Protein AF-A0A089NNE5-F1 (afdb_monomer_lite)

pLDDT: mean 81.25, std 13.25, range [36.56, 92.75]

Radius of gyration: 53.78 Å; chains: 1; bounding box: 112×25×141 Å

Sequence (147 aa):
MTNLERFYRSVHGRDLQPWERQLAVRIAAALNTTTDDDFVVHLLLVYMSTNAITNMYNELVAARNRLAEDNQDLIRALTADLRRNRLMSYVLLGVAALGVLVSAGILGTVLSLSHGSAASATRIAAALEACGQRGAADTPRGFGIGR

Foldseek 3Di:
DALLQVCCCVPVVDGQDPVLVVQLVVQCVVVVHDSNDPVSSVVSVVVVVVVVVVVVVVVVVVVVVVVVVVVVVVVVVVVVVVVVVVVVVVVVVVVVVVVVVVVVVVVVVVVVVVVVVVVVVVVVVVVVVVVVVVVVVPDDDDDDDDD

Organism: NCBI:txid693986

Secondary structure (DSSP, 8-state):
--HHHHHHHHHSSSPPPHHHHHHHHHHHHHTTS-TTSHHHHHHHHHHHHHHHHHHHHHHHHHHHHHHHHHHHHHHHHHHHHHHHHHHHHHHHHHHHHHHHHHHHHHHHHHHHHHHHHHHHHHHHHHHHHHHHHHHTT----------

Structure (mmCIF, N/CA/C/O backbone):
data_AF-A0A089NNE5-F1
#
_entry.id   AF-A0A089NNE5-F1
#
loop_
_atom_site.group_PDB
_atom_site.id
_atom_site.type_symbol
_atom_site.label_atom_id
_atom_site.label_alt_id
_atom_site.label_comp_id
_atom_site.label_asym_id
_atom_site.label_entity_id
_atom_site.label_seq_id
_atom_site.pdbx_PDB_ins_code
_atom_site.Cartn_x
_atom_site.Cartn_y
_atom_site.Cartn_z
_atom_site.occupancy
_atom_site.B_iso_or_equiv
_atom_site.auth_seq_id
_atom_site.auth_comp_id
_atom_site.auth_asym_id
_atom_site.auth_atom_id
_atom_site.pdbx_PDB_model_num
ATOM 1 N N . MET A 1 1 ? -19.916 -14.413 43.163 1.00 63.84 1 MET A N 1
ATOM 2 C CA . MET A 1 1 ? -19.645 -14.521 41.718 1.00 63.84 1 MET A CA 1
ATOM 3 C C . MET A 1 1 ? -20.804 -13.837 41.020 1.00 63.84 1 MET A C 1
ATOM 5 O O . MET A 1 1 ? -21.925 -14.305 41.183 1.00 63.84 1 MET A O 1
ATOM 9 N N . THR A 1 2 ? -20.558 -12.684 40.400 1.00 80.19 2 THR A N 1
ATOM 10 C CA . THR A 1 2 ? -21.600 -11.826 39.796 1.00 80.19 2 THR A CA 1
ATOM 11 C C . THR A 1 2 ? -22.044 -12.369 38.433 1.00 80.19 2 THR A C 1
ATOM 13 O O . THR A 1 2 ? -21.304 -13.119 37.784 1.00 80.19 2 THR A O 1
ATOM 16 N N . ASN A 1 3 ? -23.242 -12.003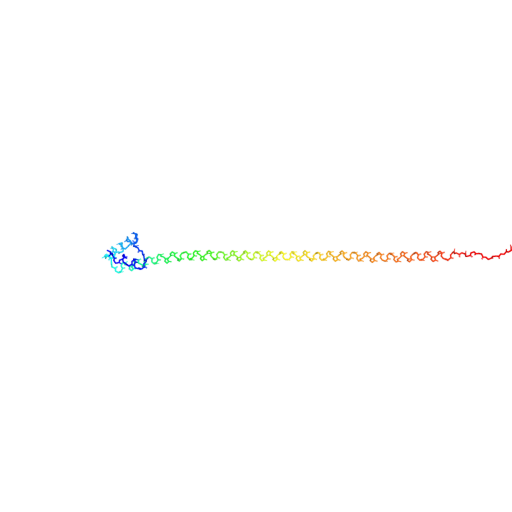 37.972 1.00 80.06 3 ASN A N 1
ATOM 17 C CA . ASN A 1 3 ? -23.729 -12.338 36.628 1.00 80.06 3 ASN A CA 1
ATOM 18 C C . ASN A 1 3 ? -22.778 -11.797 35.554 1.00 80.06 3 ASN A C 1
ATOM 20 O O . ASN A 1 3 ? -22.477 -12.490 34.584 1.00 80.06 3 ASN A O 1
ATOM 24 N N . LEU A 1 4 ? -22.225 -10.605 35.783 1.00 81.00 4 LEU A N 1
ATOM 25 C CA . LEU A 1 4 ? -21.237 -9.976 34.911 1.00 81.00 4 LEU A CA 1
ATOM 26 C C . LEU A 1 4 ? -19.929 -10.788 34.814 1.00 81.00 4 LEU A C 1
ATOM 28 O O . LEU A 1 4 ? -19.412 -10.997 33.718 1.00 81.00 4 LEU A O 1
ATOM 32 N N . GLU A 1 5 ? -19.405 -11.292 35.938 1.00 85.44 5 GLU A N 1
ATOM 33 C CA . GLU A 1 5 ? -18.214 -12.158 35.953 1.00 85.44 5 GLU A CA 1
ATOM 34 C C . GLU A 1 5 ? -18.466 -13.480 35.219 1.00 85.44 5 GLU A C 1
ATOM 36 O O . GLU A 1 5 ? -17.618 -13.941 34.451 1.00 85.44 5 GLU A O 1
ATOM 41 N N . ARG A 1 6 ? -19.645 -14.083 35.425 1.00 85.19 6 ARG A N 1
ATOM 42 C CA . ARG A 1 6 ? -20.042 -15.310 34.724 1.00 85.19 6 ARG A CA 1
ATOM 43 C C . ARG A 1 6 ? -20.179 -15.068 33.219 1.00 85.19 6 ARG A C 1
ATOM 45 O O . ARG A 1 6 ? -19.698 -15.889 32.439 1.00 85.19 6 ARG A O 1
ATOM 52 N N . PHE A 1 7 ? -20.790 -13.954 32.815 1.00 83.62 7 PHE A N 1
ATOM 53 C CA . PHE A 1 7 ? -20.927 -13.570 31.412 1.00 83.62 7 PHE A CA 1
ATOM 54 C C . PHE A 1 7 ? -19.555 -13.423 30.746 1.00 83.62 7 PHE A C 1
ATOM 56 O O . PHE A 1 7 ? -19.295 -14.055 29.725 1.00 83.62 7 PHE A O 1
ATOM 63 N N . TYR A 1 8 ? -18.643 -12.666 31.360 1.00 82.56 8 TYR A N 1
ATOM 64 C CA . TYR A 1 8 ? -17.307 -12.436 30.807 1.00 82.56 8 TYR A CA 1
ATOM 65 C C . TYR A 1 8 ? -16.489 -13.717 30.669 1.00 82.56 8 TYR A C 1
ATOM 67 O O . TYR A 1 8 ? -15.850 -13.944 29.641 1.00 82.56 8 TYR A O 1
ATOM 75 N N . ARG A 1 9 ? -16.562 -14.596 31.669 1.00 87.31 9 ARG A N 1
ATOM 76 C CA . ARG A 1 9 ? -15.863 -15.878 31.626 1.00 87.31 9 ARG A CA 1
ATOM 77 C C . ARG A 1 9 ? -16.426 -16.818 30.560 1.00 87.31 9 ARG A C 1
ATOM 79 O O . ARG A 1 9 ? -15.657 -17.549 29.947 1.00 87.31 9 ARG A O 1
ATOM 86 N N . SER A 1 10 ? -17.737 -16.781 30.325 1.00 87.31 10 SER A N 1
ATOM 87 C CA . SER A 1 10 ? -18.405 -17.580 29.290 1.00 87.31 10 SER A CA 1
ATOM 88 C C . SER A 1 10 ? -18.120 -17.060 27.876 1.00 87.31 10 SER A C 1
ATOM 90 O O . SER A 1 10 ? -17.741 -17.823 26.995 1.00 87.31 10 SER A O 1
ATOM 92 N N . VAL A 1 11 ? -18.272 -15.751 27.660 1.00 81.81 11 VAL A N 1
ATOM 93 C CA . VAL A 1 11 ? -18.240 -15.136 26.322 1.00 81.81 11 VAL A CA 1
ATOM 94 C C . VAL A 1 11 ? -16.820 -14.799 25.881 1.00 81.81 11 VAL A C 1
ATOM 96 O O . VAL A 1 11 ? -16.474 -14.981 24.717 1.00 81.81 11 VAL A O 1
ATOM 99 N N . HIS A 1 12 ? -15.982 -14.317 26.799 1.00 81.75 12 HIS A N 1
ATOM 100 C CA . HIS A 1 12 ? -14.623 -13.871 26.491 1.00 81.75 12 HIS A CA 1
ATOM 101 C C . HIS A 1 12 ? -13.538 -14.837 26.982 1.00 81.75 12 HIS A C 1
ATOM 103 O O . HIS A 1 12 ? -12.360 -14.585 26.735 1.00 81.75 12 HIS A O 1
ATOM 109 N N . GLY A 1 13 ? -13.897 -15.916 27.692 1.00 86.69 13 GLY A N 1
ATOM 110 C CA . GLY A 1 13 ? -12.938 -16.900 28.215 1.00 86.69 13 GLY A CA 1
ATOM 111 C C . GLY A 1 13 ? -11.962 -16.338 29.255 1.00 86.69 13 GLY A C 1
ATOM 112 O O . GLY A 1 13 ? -10.983 -16.995 29.600 1.00 86.69 13 GLY A O 1
ATOM 113 N N . ARG A 1 14 ? -12.205 -15.117 29.744 1.00 87.88 14 ARG A N 1
ATOM 114 C CA . ARG A 1 14 ? -11.326 -14.382 30.658 1.00 87.88 14 ARG A CA 1
ATOM 115 C C . ARG A 1 14 ? -12.118 -13.766 31.799 1.00 87.88 14 ARG A C 1
ATOM 117 O O . ARG A 1 14 ? -13.298 -13.454 31.648 1.00 87.88 14 ARG A O 1
ATOM 124 N N . ASP A 1 15 ? -11.441 -13.545 32.918 1.00 88.06 15 ASP A N 1
ATOM 125 C CA . ASP A 1 15 ? -12.030 -12.819 34.035 1.00 88.06 15 ASP A CA 1
ATOM 126 C C . ASP A 1 15 ? -12.157 -11.314 33.715 1.00 88.06 15 ASP A C 1
ATOM 128 O O . ASP A 1 15 ? -11.466 -10.751 32.854 1.00 88.06 15 ASP A O 1
ATOM 132 N N . LEU A 1 16 ? -13.088 -10.671 34.417 1.00 85.00 16 LEU A N 1
ATOM 133 C CA . LEU A 1 16 ? -13.437 -9.262 34.258 1.00 85.00 16 LEU A CA 1
ATOM 134 C C . LEU A 1 16 ? -12.312 -8.350 34.779 1.00 85.00 16 LEU A C 1
ATOM 136 O O . LEU A 1 16 ? -11.932 -8.444 35.955 1.00 85.00 16 LEU A O 1
ATOM 140 N N . GLN A 1 17 ? -11.805 -7.452 33.929 1.00 87.69 17 GLN A N 1
ATOM 141 C CA . GLN A 1 17 ? -10.670 -6.584 34.255 1.00 87.69 17 GLN A CA 1
ATOM 142 C C . GLN A 1 17 ? -11.047 -5.490 35.276 1.00 87.69 17 GLN A C 1
ATOM 144 O O . GLN A 1 17 ? -12.217 -5.107 35.380 1.00 87.69 17 GLN A O 1
ATOM 149 N N . PRO A 1 18 ? -10.073 -4.935 36.028 1.00 88.50 18 PRO A N 1
ATOM 150 C CA . PRO A 1 18 ? -10.345 -3.949 37.081 1.00 88.50 18 PRO A CA 1
ATOM 151 C C . PRO A 1 18 ? -11.072 -2.692 36.585 1.00 88.50 18 PRO A C 1
ATOM 153 O O . PRO A 1 18 ? -11.974 -2.188 37.249 1.00 88.50 18 PRO A O 1
ATOM 156 N N . TRP A 1 19 ? -10.719 -2.206 35.397 1.00 85.38 19 TRP A N 1
ATOM 157 C CA . TRP A 1 19 ? -11.354 -1.027 34.813 1.00 85.38 19 TRP A CA 1
ATOM 158 C C . TRP A 1 19 ? -12.756 -1.333 34.254 1.00 85.38 19 TRP A C 1
ATOM 160 O O . TRP A 1 19 ? -13.642 -0.488 34.356 1.00 85.38 19 TRP A O 1
ATOM 170 N N . GLU A 1 20 ? -12.993 -2.547 33.734 1.00 86.06 20 GLU A N 1
ATOM 171 C CA . GLU A 1 20 ? -14.317 -3.007 33.274 1.00 86.06 20 GLU A CA 1
ATOM 172 C C . GLU A 1 20 ? -15.287 -3.101 34.458 1.00 86.06 20 GLU A C 1
ATOM 174 O O . GLU A 1 20 ? -16.432 -2.656 34.368 1.00 86.06 20 GLU A O 1
ATOM 179 N N . ARG A 1 21 ? -14.801 -3.585 35.612 1.00 87.50 21 ARG A N 1
ATOM 180 C CA . ARG A 1 21 ? -15.546 -3.561 36.883 1.00 87.50 21 ARG A CA 1
ATOM 181 C C . ARG A 1 21 ? -15.922 -2.141 37.279 1.00 87.50 21 ARG A C 1
ATOM 183 O O . ARG A 1 21 ? -17.068 -1.879 37.626 1.00 87.50 21 ARG A O 1
ATOM 190 N N . GLN A 1 22 ? -14.964 -1.220 37.226 1.00 88.81 22 GLN A N 1
ATOM 191 C CA . GLN A 1 22 ? -15.195 0.161 37.634 1.00 88.81 22 GLN A CA 1
ATOM 192 C C . GLN A 1 22 ? -16.196 0.865 36.710 1.00 88.81 22 GLN A C 1
ATOM 194 O O . GLN A 1 22 ? -17.036 1.629 37.182 1.00 88.81 22 GLN A O 1
ATOM 199 N N . LEU A 1 23 ? -16.163 0.565 35.410 1.00 86.81 23 LEU A N 1
ATOM 200 C CA . LEU A 1 23 ? -17.147 1.060 34.453 1.00 86.81 23 LEU A CA 1
ATOM 201 C C . LEU A 1 23 ? -18.544 0.491 34.736 1.00 86.81 23 LEU A C 1
ATOM 203 O O . LEU A 1 23 ? -19.497 1.264 34.810 1.00 86.81 23 LEU A O 1
ATOM 207 N N . ALA A 1 24 ? -18.660 -0.816 34.983 1.00 86.94 24 ALA A N 1
ATOM 208 C CA . ALA A 1 24 ? -19.930 -1.443 35.344 1.00 86.94 24 ALA A CA 1
ATOM 209 C C . ALA A 1 24 ? -20.531 -0.829 36.619 1.00 86.94 24 ALA A C 1
ATOM 211 O O . ALA A 1 24 ? -21.714 -0.501 36.640 1.00 86.94 24 ALA A O 1
ATOM 212 N N . VAL A 1 25 ? -19.714 -0.587 37.652 1.00 90.19 25 VAL A N 1
ATOM 213 C CA . VAL A 1 25 ? -20.151 0.079 38.894 1.00 90.19 25 VAL A CA 1
ATOM 214 C C . VAL A 1 25 ? -20.642 1.501 38.626 1.00 90.19 25 VAL A C 1
ATOM 216 O O . VAL A 1 25 ? -21.662 1.909 39.175 1.00 90.19 25 VAL A O 1
ATOM 219 N N . ARG A 1 26 ? -19.957 2.264 37.767 1.00 89.31 26 ARG A N 1
ATOM 220 C CA . ARG A 1 26 ? -20.387 3.626 37.408 1.00 89.31 26 ARG A CA 1
ATOM 221 C C . ARG A 1 26 ? -21.699 3.628 36.629 1.00 89.31 26 ARG A C 1
ATOM 223 O O . ARG A 1 26 ? -22.531 4.490 36.884 1.00 89.31 26 ARG A O 1
ATOM 230 N N . ILE A 1 27 ? -21.889 2.674 35.718 1.00 87.25 27 ILE A N 1
ATOM 231 C CA . ILE A 1 27 ? -23.140 2.513 34.965 1.00 87.25 27 ILE A CA 1
ATOM 232 C C . ILE A 1 27 ? -24.282 2.143 35.916 1.00 87.25 27 ILE A C 1
ATOM 234 O O . ILE A 1 27 ? -25.328 2.786 35.891 1.00 87.25 27 ILE A O 1
ATOM 238 N N . ALA A 1 28 ? -24.061 1.162 36.792 1.00 88.94 28 ALA A N 1
ATOM 239 C CA . ALA A 1 28 ? -25.033 0.738 37.792 1.00 88.94 28 ALA A CA 1
ATOM 240 C C . ALA A 1 28 ? -25.432 1.901 38.719 1.00 88.94 28 ALA A C 1
ATOM 242 O O . ALA A 1 28 ? -26.616 2.174 38.890 1.00 88.94 28 ALA A O 1
ATOM 243 N N . ALA A 1 29 ? -24.457 2.663 39.225 1.00 89.50 29 ALA A N 1
ATOM 244 C CA . ALA A 1 29 ? -24.712 3.837 40.058 1.00 89.50 29 ALA A CA 1
ATOM 245 C C . ALA A 1 29 ? -25.467 4.950 39.309 1.00 89.50 29 ALA A C 1
ATOM 247 O O . ALA A 1 29 ? -26.377 5.554 39.870 1.00 89.50 29 ALA A O 1
ATOM 248 N N . ALA A 1 30 ? -25.125 5.212 38.042 1.00 88.88 30 ALA A N 1
ATOM 249 C CA . ALA A 1 30 ? -25.795 6.227 37.226 1.00 88.88 30 ALA A CA 1
ATOM 250 C C . ALA A 1 30 ? -27.253 5.865 36.907 1.00 88.88 30 ALA A C 1
ATOM 252 O O . ALA A 1 30 ? -28.103 6.747 36.816 1.00 88.88 30 ALA A O 1
ATOM 253 N N . LEU A 1 31 ? -27.540 4.571 36.759 1.00 87.56 31 LEU A N 1
ATOM 254 C CA . LEU A 1 31 ? -28.883 4.040 36.525 1.00 87.56 31 LEU A CA 1
ATOM 255 C C . LEU A 1 31 ? -29.634 3.721 37.827 1.00 87.56 31 LEU A C 1
ATOM 257 O O . LEU A 1 31 ? -30.757 3.227 37.768 1.00 87.56 31 LEU A O 1
ATOM 261 N N . ASN A 1 32 ? -29.031 4.001 38.990 1.00 91.00 32 ASN A N 1
ATOM 262 C CA . ASN A 1 32 ? -29.548 3.645 40.312 1.00 91.00 32 ASN A CA 1
ATOM 263 C C . ASN A 1 32 ? -29.964 2.162 40.414 1.00 91.00 32 ASN A C 1
ATOM 265 O O . ASN A 1 32 ? -31.015 1.831 40.962 1.00 91.00 32 ASN A O 1
ATOM 269 N N . THR A 1 33 ? -29.145 1.273 39.852 1.00 87.88 33 THR A N 1
ATOM 270 C CA . THR A 1 33 ? -29.372 -0.175 39.844 1.00 87.88 33 THR A CA 1
ATOM 271 C C . THR A 1 33 ? -28.125 -0.959 40.275 1.00 87.88 33 THR A C 1
ATOM 273 O O . THR A 1 33 ? -27.116 -0.383 40.689 1.00 87.88 33 THR A O 1
ATOM 276 N N . THR A 1 34 ? -28.192 -2.290 40.223 1.00 87.00 34 THR A N 1
ATOM 277 C CA . THR A 1 34 ? -27.105 -3.203 40.574 1.00 87.00 34 THR A CA 1
ATOM 278 C C . THR A 1 34 ? -26.258 -3.575 39.358 1.00 87.00 34 THR A C 1
ATOM 280 O O . THR A 1 34 ? -26.725 -3.606 38.224 1.00 87.00 34 THR A O 1
ATOM 283 N N . THR A 1 35 ? -24.988 -3.909 39.584 1.00 82.56 35 THR A N 1
ATOM 284 C CA . THR A 1 35 ? -24.078 -4.398 38.533 1.00 82.56 35 THR A CA 1
ATOM 285 C C . THR A 1 35 ? -24.443 -5.773 37.968 1.00 82.56 35 THR A C 1
ATOM 287 O O . THR A 1 35 ? -23.836 -6.189 36.984 1.00 82.56 35 THR A O 1
ATOM 290 N N . ASP A 1 36 ? -25.380 -6.486 38.598 1.00 83.25 36 ASP A N 1
ATOM 291 C CA . ASP A 1 36 ? -25.861 -7.801 38.159 1.00 83.25 36 ASP A CA 1
ATOM 292 C C . ASP A 1 36 ? -27.059 -7.720 37.203 1.00 83.25 36 ASP A C 1
ATOM 294 O O . ASP A 1 36 ? -27.444 -8.742 36.627 1.00 83.25 36 ASP A O 1
ATOM 298 N N . ASP A 1 37 ? -27.617 -6.522 37.010 1.00 85.31 37 ASP A N 1
ATOM 299 C CA . ASP A 1 37 ? -28.706 -6.285 36.072 1.00 85.31 37 ASP A CA 1
ATOM 300 C C . ASP A 1 37 ? -28.242 -6.455 34.623 1.00 85.31 37 ASP A C 1
ATOM 302 O O . ASP A 1 37 ? -27.229 -5.896 34.192 1.00 85.31 37 ASP A O 1
ATOM 306 N N . ASP A 1 38 ? -29.057 -7.156 33.836 1.00 82.81 38 ASP A N 1
ATOM 307 C CA . ASP A 1 38 ? -28.801 -7.439 32.420 1.00 82.81 38 ASP A CA 1
ATOM 308 C C . ASP A 1 38 ? -28.597 -6.157 31.590 1.00 82.81 38 ASP A C 1
ATOM 310 O O . ASP A 1 38 ? -27.724 -6.084 30.724 1.00 82.81 38 ASP A O 1
ATOM 314 N N . PHE A 1 39 ? -29.320 -5.085 31.932 1.00 84.06 39 PHE A N 1
ATOM 315 C CA . PHE A 1 39 ? -29.166 -3.777 31.294 1.00 84.06 39 PHE A CA 1
ATOM 316 C C . PHE A 1 39 ? -27.767 -3.174 31.482 1.00 84.06 39 PHE A C 1
ATOM 318 O O . PHE A 1 39 ? -27.243 -2.558 30.552 1.00 84.06 39 PHE A O 1
ATOM 325 N N . VAL A 1 40 ? -27.131 -3.363 32.645 1.00 86.00 40 VAL A N 1
ATOM 326 C CA . VAL A 1 40 ? -25.767 -2.868 32.902 1.00 86.00 40 VAL A CA 1
ATOM 327 C C . VAL A 1 40 ? -24.755 -3.662 32.080 1.00 86.00 40 VAL A C 1
ATOM 329 O O . VAL A 1 40 ? -23.857 -3.068 31.480 1.00 86.00 40 VAL A O 1
ATOM 332 N N . VAL A 1 41 ? -24.930 -4.985 32.000 1.00 85.38 41 VAL A N 1
ATOM 333 C CA . VAL A 1 41 ? -24.099 -5.872 31.169 1.00 85.38 41 VAL A CA 1
ATOM 334 C C . VAL A 1 41 ? -24.188 -5.458 29.699 1.00 85.38 41 VAL A C 1
ATOM 336 O O . VAL A 1 41 ? -23.159 -5.279 29.043 1.00 85.38 41 VAL A O 1
ATOM 339 N N . HIS A 1 42 ? -25.405 -5.248 29.192 1.00 85.75 42 HIS A N 1
ATOM 340 C CA . HIS A 1 42 ? -25.633 -4.848 27.807 1.00 85.75 42 HIS A CA 1
ATOM 341 C C . HIS A 1 42 ? -25.015 -3.480 27.493 1.00 85.75 42 HIS A C 1
ATOM 343 O O . HIS A 1 42 ? -24.313 -3.335 26.493 1.00 85.75 42 HIS A O 1
ATOM 349 N N . LEU A 1 43 ? -25.209 -2.484 28.363 1.00 85.81 43 LEU A N 1
ATOM 350 C CA . LEU A 1 43 ? -24.644 -1.149 28.156 1.00 85.81 43 LEU A CA 1
ATOM 351 C C . LEU A 1 43 ? -23.107 -1.170 28.170 1.00 85.81 43 LEU A C 1
ATOM 353 O O . LEU A 1 43 ? -22.469 -0.500 27.355 1.00 85.81 43 LEU A O 1
ATOM 357 N N . LEU A 1 44 ? -22.512 -1.967 29.064 1.00 86.19 44 LEU A N 1
ATOM 358 C CA . LEU A 1 44 ? -21.067 -2.174 29.122 1.00 86.19 44 LEU A CA 1
ATOM 359 C C . LEU A 1 44 ? -20.549 -2.776 27.807 1.00 86.19 44 LEU A C 1
ATOM 361 O O . LEU A 1 44 ? -19.603 -2.249 27.227 1.00 86.19 44 LEU A O 1
ATOM 365 N N . LEU A 1 45 ? -21.192 -3.834 27.303 1.00 84.56 45 LEU A N 1
ATOM 366 C CA . LEU A 1 45 ? -20.848 -4.456 26.019 1.00 84.56 45 LEU A CA 1
ATOM 367 C C . LEU A 1 45 ? -20.928 -3.474 24.856 1.00 84.56 45 LEU A C 1
ATOM 369 O O . LEU A 1 45 ? -19.996 -3.414 24.059 1.00 84.56 45 LEU A O 1
ATOM 373 N N . VAL A 1 46 ? -22.008 -2.696 24.772 1.00 87.94 46 VAL A N 1
ATOM 374 C CA . VAL A 1 46 ? -22.203 -1.709 23.701 1.00 87.94 46 VAL A CA 1
ATOM 375 C C . VAL A 1 46 ? -21.121 -0.633 23.748 1.00 87.94 46 VAL A C 1
ATOM 377 O O . VAL A 1 46 ? -20.567 -0.265 22.710 1.00 87.94 46 VAL A O 1
ATOM 380 N N . TYR A 1 47 ? -20.768 -0.146 24.938 1.00 87.69 47 TYR A N 1
ATOM 381 C CA . TYR A 1 47 ? -19.671 0.808 25.092 1.00 87.69 47 TYR A CA 1
ATOM 382 C C . TYR A 1 47 ? -18.342 0.212 24.602 1.00 87.69 47 TYR A C 1
ATOM 384 O O . TYR A 1 47 ? -17.627 0.826 23.806 1.00 87.69 47 TYR A O 1
ATOM 392 N N . MET A 1 48 ? -18.043 -1.016 25.025 1.00 84.88 48 MET A N 1
ATOM 393 C CA . MET A 1 48 ? -16.827 -1.738 24.652 1.00 84.88 48 MET A CA 1
ATOM 394 C C . MET A 1 48 ? -16.740 -1.997 23.146 1.00 84.88 48 MET A C 1
ATOM 396 O O . MET A 1 48 ? -15.702 -1.734 22.536 1.00 84.88 48 MET A O 1
ATOM 400 N N . SER A 1 49 ? -17.829 -2.469 22.534 1.00 84.56 49 SER A N 1
ATOM 401 C CA . SER A 1 49 ? -17.892 -2.731 21.097 1.00 84.56 49 SER A CA 1
ATOM 402 C C . SER A 1 49 ? -17.752 -1.445 20.298 1.00 84.56 49 SER A C 1
ATOM 404 O O . SER A 1 49 ? -17.012 -1.415 19.323 1.00 84.56 49 SER A O 1
ATOM 406 N N . THR A 1 50 ? -18.403 -0.362 20.727 1.00 86.88 50 THR A N 1
ATOM 407 C CA . THR A 1 50 ? -18.321 0.938 20.046 1.00 86.88 50 THR A CA 1
ATOM 408 C C . THR A 1 50 ? -16.897 1.482 20.074 1.00 86.88 50 THR A C 1
ATOM 410 O O . THR A 1 50 ? -16.387 1.947 19.053 1.00 86.88 50 THR A O 1
ATOM 413 N N . ASN A 1 51 ? -16.216 1.368 21.214 1.00 87.19 51 ASN A N 1
ATOM 414 C CA . ASN A 1 51 ? -14.824 1.782 21.340 1.00 87.19 51 ASN A CA 1
ATOM 415 C C . ASN A 1 51 ? -13.893 0.943 20.443 1.00 87.19 51 ASN A C 1
ATOM 417 O O . ASN A 1 51 ? -13.071 1.493 19.711 1.00 87.19 51 ASN A O 1
ATOM 421 N N . ALA A 1 52 ? -14.063 -0.383 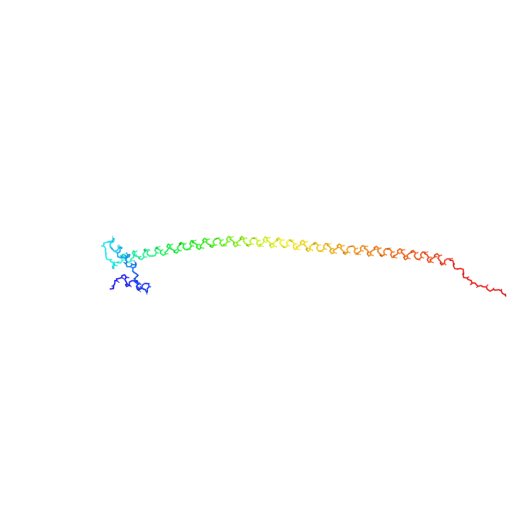20.432 1.00 85.44 52 ALA A N 1
ATOM 422 C CA . ALA A 1 52 ? -13.304 -1.276 19.555 1.00 85.44 52 ALA A CA 1
ATOM 423 C C . ALA A 1 52 ? -13.544 -0.980 18.063 1.00 85.44 52 ALA A C 1
ATOM 425 O O . ALA A 1 52 ? -12.586 -0.885 17.298 1.00 85.44 52 ALA A O 1
ATOM 426 N N . ILE A 1 53 ? -14.804 -0.774 17.660 1.00 84.38 53 ILE A N 1
ATOM 427 C CA . ILE A 1 53 ? -15.179 -0.419 16.283 1.00 84.38 53 ILE A CA 1
ATOM 428 C C . ILE A 1 53 ? -14.539 0.911 15.883 1.00 84.38 53 ILE A C 1
ATOM 430 O O . ILE A 1 53 ? -14.005 1.021 14.784 1.00 84.38 53 ILE A O 1
ATOM 434 N N . THR A 1 54 ? -14.544 1.905 16.771 1.00 89.56 54 THR A N 1
ATOM 435 C CA . THR A 1 54 ? -13.945 3.220 16.495 1.00 89.56 54 THR A CA 1
ATOM 436 C C . THR A 1 54 ? -12.434 3.114 16.292 1.00 89.56 54 THR A C 1
ATOM 438 O O . THR A 1 54 ? -11.898 3.680 15.340 1.00 89.56 54 THR A O 1
ATOM 441 N N . ASN A 1 55 ? -11.744 2.342 17.134 1.00 90.94 55 ASN A N 1
ATOM 442 C CA . ASN A 1 55 ? -10.305 2.120 16.991 1.00 90.94 55 ASN A CA 1
ATOM 443 C C . ASN A 1 55 ? -9.970 1.363 15.700 1.00 90.94 55 ASN A C 1
ATOM 445 O O . ASN A 1 55 ? -9.123 1.825 14.937 1.00 90.94 55 ASN A O 1
ATOM 449 N N . MET A 1 56 ? -10.683 0.271 15.402 1.00 85.62 56 MET A N 1
ATOM 450 C CA . MET A 1 56 ? -10.515 -0.455 14.137 1.00 85.62 56 MET A CA 1
ATOM 451 C C . MET A 1 56 ? -10.801 0.431 12.924 1.00 85.62 56 MET A C 1
ATOM 453 O O . MET A 1 56 ? -10.086 0.352 11.931 1.0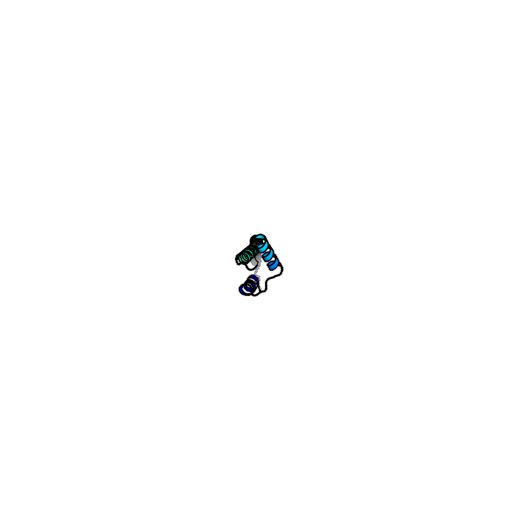0 85.62 56 MET A O 1
ATOM 457 N N . TYR A 1 57 ? -11.824 1.286 12.989 1.00 88.38 57 TYR A N 1
ATOM 458 C CA . TYR A 1 57 ? -12.139 2.221 11.914 1.00 88.38 57 TYR A CA 1
ATOM 459 C C . TYR A 1 57 ? -10.998 3.218 11.687 1.00 88.38 57 TYR A C 1
ATOM 461 O O . TYR A 1 57 ? -10.587 3.429 10.549 1.00 88.38 57 TYR A O 1
ATOM 469 N N . ASN A 1 58 ? -10.438 3.787 12.755 1.00 91.88 58 ASN A N 1
ATOM 470 C CA . ASN A 1 58 ? -9.316 4.720 12.651 1.00 91.88 58 ASN A CA 1
ATOM 471 C C . ASN A 1 58 ? -8.061 4.051 12.074 1.00 91.88 58 ASN A C 1
ATOM 473 O O . ASN A 1 58 ? -7.408 4.621 11.199 1.00 91.88 58 ASN A O 1
ATOM 477 N N . GLU A 1 59 ? -7.748 2.830 12.511 1.00 92.75 59 GLU A N 1
ATOM 478 C CA . GLU A 1 59 ? -6.644 2.045 11.951 1.00 92.75 59 GLU A CA 1
ATOM 479 C C . GLU A 1 59 ? -6.883 1.690 10.482 1.00 92.75 59 GLU A C 1
ATOM 481 O O . GLU A 1 59 ? -5.974 1.820 9.663 1.00 92.75 59 GLU A O 1
ATOM 486 N N . LEU A 1 60 ? -8.112 1.312 10.119 1.00 91.44 60 LEU A N 1
ATOM 487 C CA . LEU A 1 60 ? -8.490 1.014 8.739 1.00 91.44 60 LEU A CA 1
ATOM 488 C C . LEU A 1 60 ? -8.360 2.248 7.844 1.00 91.44 60 LEU A C 1
ATOM 490 O O . LEU A 1 60 ? -7.843 2.152 6.732 1.00 91.44 60 LEU A O 1
ATOM 494 N N . VAL A 1 61 ? -8.795 3.415 8.321 1.00 92.25 61 VAL A N 1
ATOM 495 C CA . VAL A 1 61 ? -8.637 4.685 7.603 1.00 92.25 61 VAL A CA 1
ATOM 496 C C . VAL A 1 61 ? -7.155 5.028 7.443 1.00 92.25 61 VAL A C 1
ATOM 498 O O . VAL A 1 61 ? -6.735 5.402 6.348 1.00 92.25 61 VAL A O 1
ATOM 501 N N . ALA A 1 62 ? -6.340 4.842 8.483 1.00 91.50 62 ALA A N 1
ATOM 502 C CA . ALA A 1 62 ? -4.899 5.060 8.400 1.00 91.50 62 ALA A CA 1
ATOM 503 C C . ALA A 1 62 ? -4.224 4.102 7.401 1.00 91.50 62 ALA A C 1
ATOM 505 O O . ALA A 1 62 ? -3.421 4.539 6.576 1.00 91.50 62 ALA A O 1
ATOM 506 N N . ALA A 1 63 ? -4.580 2.815 7.424 1.00 90.25 63 ALA A N 1
ATOM 507 C CA . ALA A 1 63 ? -4.079 1.817 6.482 1.00 90.25 63 ALA A CA 1
ATOM 508 C C . ALA A 1 63 ? -4.507 2.127 5.041 1.00 90.25 63 ALA A C 1
ATOM 510 O O . ALA A 1 63 ? -3.689 2.053 4.125 1.00 90.25 63 ALA A O 1
ATOM 511 N N . ARG A 1 64 ? -5.763 2.542 4.838 1.00 90.69 64 ARG A N 1
ATOM 512 C CA . ARG A 1 64 ? -6.279 2.975 3.534 1.00 90.69 64 ARG A CA 1
ATOM 513 C C . ARG A 1 64 ? -5.497 4.166 2.986 1.00 90.69 64 ARG A C 1
ATOM 515 O O . ARG A 1 64 ? -5.168 4.168 1.804 1.00 90.69 64 ARG A O 1
ATOM 522 N N . ASN A 1 65 ? -5.211 5.163 3.820 1.00 91.62 65 ASN A N 1
ATOM 523 C CA . ASN A 1 65 ? -4.471 6.350 3.396 1.00 91.62 65 ASN A CA 1
ATOM 524 C C . ASN A 1 65 ? -3.031 5.999 3.002 1.00 91.62 65 ASN A C 1
ATOM 526 O O . ASN A 1 65 ? -2.597 6.401 1.928 1.00 91.62 65 ASN A O 1
ATOM 530 N N . ARG A 1 66 ? -2.344 5.166 3.796 1.00 90.81 66 ARG A N 1
ATOM 531 C CA . ARG A 1 66 ? -1.004 4.659 3.448 1.00 90.81 66 ARG A CA 1
ATOM 532 C C . ARG A 1 66 ? -1.008 3.879 2.137 1.00 90.81 66 ARG A C 1
ATOM 534 O O . ARG A 1 66 ? -0.169 4.116 1.283 1.00 90.81 66 ARG A O 1
ATOM 541 N N . LEU A 1 67 ? -1.994 3.004 1.936 1.00 89.75 67 LEU A N 1
ATOM 542 C CA . LEU A 1 67 ? -2.110 2.236 0.695 1.00 89.75 67 LEU A CA 1
ATOM 543 C C . LEU A 1 67 ? -2.362 3.139 -0.525 1.00 89.75 67 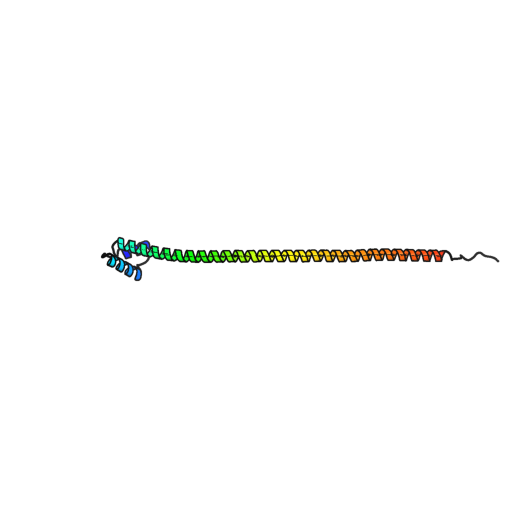LEU A C 1
ATOM 545 O O . LEU A 1 67 ? -1.888 2.850 -1.622 1.00 89.75 67 LEU A O 1
ATOM 549 N N . ALA A 1 68 ? -3.117 4.226 -0.350 1.00 88.75 68 ALA A N 1
ATOM 550 C CA . ALA A 1 68 ? -3.334 5.205 -1.408 1.00 88.75 68 ALA A CA 1
ATOM 551 C C . ALA A 1 68 ? -2.047 5.975 -1.753 1.00 88.75 68 ALA A C 1
ATOM 553 O O . ALA A 1 68 ? -1.779 6.179 -2.937 1.00 88.75 68 ALA A O 1
ATOM 554 N N . GLU A 1 69 ? -1.254 6.361 -0.749 1.00 88.81 69 GLU A N 1
ATOM 555 C CA . GLU A 1 69 ? 0.060 6.992 -0.936 1.00 88.81 69 GLU A CA 1
ATOM 556 C C . GLU A 1 69 ? 1.041 6.044 -1.641 1.00 88.81 69 GLU A C 1
ATOM 558 O O . GLU A 1 69 ? 1.557 6.389 -2.706 1.00 88.81 69 GLU A O 1
ATOM 563 N N . ASP A 1 70 ? 1.197 4.814 -1.142 1.00 89.31 70 ASP A N 1
ATOM 564 C CA . ASP A 1 70 ? 2.092 3.806 -1.727 1.00 89.31 70 ASP A CA 1
ATOM 565 C C . ASP A 1 70 ? 1.752 3.521 -3.196 1.00 89.31 70 ASP A C 1
ATOM 567 O O . ASP A 1 70 ? 2.636 3.403 -4.045 1.00 89.31 70 ASP A O 1
ATOM 571 N N . ASN A 1 71 ? 0.461 3.439 -3.533 1.00 86.38 71 ASN A N 1
ATOM 572 C CA . ASN A 1 71 ? 0.030 3.194 -4.907 1.00 86.38 71 ASN A CA 1
ATOM 573 C C . ASN A 1 71 ? 0.360 4.380 -5.833 1.00 86.38 71 ASN A C 1
ATOM 575 O O . ASN A 1 71 ? 0.797 4.185 -6.969 1.00 86.38 71 ASN A O 1
ATOM 579 N N . GLN A 1 72 ? 0.201 5.621 -5.358 1.00 89.88 72 GLN A N 1
ATOM 580 C CA . GLN A 1 72 ? 0.593 6.804 -6.130 1.00 89.88 72 GLN A CA 1
ATOM 581 C C . GLN A 1 72 ? 2.103 6.846 -6.381 1.00 89.88 72 GLN A C 1
ATOM 583 O O . GLN A 1 72 ? 2.529 7.166 -7.496 1.00 89.88 72 GLN A O 1
ATOM 588 N N . ASP A 1 73 ? 2.904 6.491 -5.382 1.00 89.81 73 ASP A N 1
ATOM 589 C CA . ASP A 1 73 ? 4.358 6.459 -5.510 1.00 89.81 73 ASP A CA 1
ATOM 590 C C . ASP A 1 73 ? 4.827 5.326 -6.425 1.00 89.81 73 ASP A C 1
ATOM 592 O O . ASP A 1 73 ? 5.693 5.552 -7.275 1.00 89.81 73 ASP A O 1
ATOM 596 N N . LEU A 1 74 ? 4.189 4.153 -6.367 1.00 89.94 74 LEU A N 1
ATOM 597 C CA . LEU A 1 74 ? 4.461 3.050 -7.289 1.00 89.94 74 LEU A CA 1
ATOM 598 C C . LEU A 1 74 ? 4.166 3.446 -8.742 1.00 89.94 74 LEU A C 1
ATOM 600 O O . LEU A 1 74 ? 4.982 3.202 -9.631 1.00 89.94 74 LEU A O 1
ATOM 604 N N . ILE A 1 75 ? 3.030 4.107 -8.995 1.00 88.12 75 ILE A N 1
ATOM 605 C CA . ILE A 1 75 ? 2.667 4.596 -10.334 1.00 88.12 75 ILE A CA 1
ATOM 606 C C . ILE A 1 75 ? 3.694 5.618 -10.832 1.00 88.12 75 ILE A C 1
ATOM 608 O O . ILE A 1 75 ? 4.104 5.567 -11.997 1.00 88.12 75 ILE A O 1
ATOM 612 N N . ARG A 1 76 ? 4.138 6.539 -9.969 1.00 87.94 76 ARG A N 1
ATOM 613 C CA . ARG A 1 76 ? 5.165 7.533 -10.317 1.00 87.94 76 ARG A CA 1
ATOM 614 C C . ARG A 1 76 ? 6.503 6.877 -10.631 1.00 87.94 76 ARG A C 1
ATOM 616 O O . ARG A 1 76 ? 7.097 7.213 -11.656 1.00 87.94 76 ARG A O 1
ATOM 623 N N . ALA A 1 77 ? 6.945 5.936 -9.798 1.00 87.81 77 ALA A N 1
ATOM 624 C CA . ALA A 1 77 ? 8.184 5.193 -9.998 1.00 87.81 77 ALA A CA 1
ATOM 625 C C . ALA A 1 77 ? 8.143 4.396 -11.309 1.00 87.81 77 ALA A C 1
ATOM 627 O O . ALA A 1 77 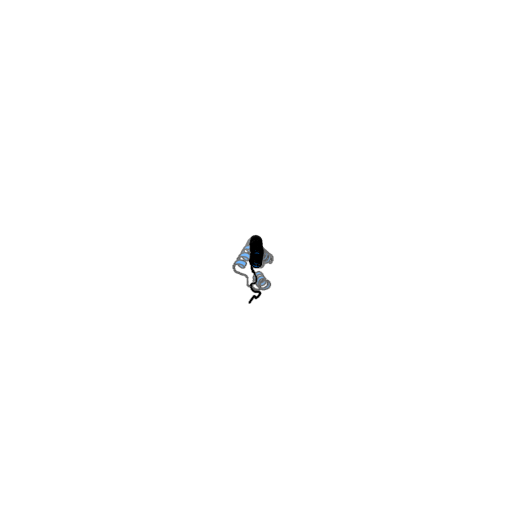? 9.023 4.555 -12.153 1.00 87.81 77 ALA A O 1
ATOM 628 N N . LEU A 1 78 ? 7.062 3.648 -11.550 1.00 86.88 78 LEU A N 1
ATOM 629 C CA . LEU A 1 78 ? 6.882 2.872 -12.775 1.00 86.88 78 LEU A CA 1
ATOM 630 C C . LEU A 1 78 ? 6.861 3.769 -14.022 1.00 86.88 78 LEU A C 1
ATOM 632 O O . LEU A 1 78 ? 7.480 3.456 -15.037 1.00 86.88 78 LEU A O 1
ATOM 636 N N . THR A 1 79 ? 6.182 4.916 -13.952 1.00 88.31 79 THR A N 1
ATOM 637 C CA . THR A 1 79 ? 6.136 5.881 -15.062 1.00 88.31 79 THR A CA 1
ATOM 638 C C . THR A 1 79 ? 7.519 6.476 -15.339 1.00 88.31 79 THR A C 1
ATOM 640 O O . THR A 1 79 ? 7.902 6.639 -16.503 1.00 88.31 79 THR A O 1
ATOM 643 N N . ALA A 1 80 ? 8.288 6.784 -14.291 1.00 88.44 80 ALA A N 1
ATOM 644 C CA . ALA A 1 80 ? 9.655 7.274 -14.419 1.00 88.44 80 ALA A CA 1
ATOM 645 C C . ALA A 1 80 ? 10.578 6.218 -15.046 1.00 88.44 80 ALA A C 1
ATOM 647 O O . ALA A 1 80 ? 11.317 6.540 -15.981 1.00 88.44 80 ALA A O 1
ATOM 648 N N . ASP A 1 81 ? 10.475 4.962 -14.610 1.00 87.50 81 ASP A N 1
ATOM 649 C CA . ASP A 1 81 ? 11.247 3.845 -15.155 1.00 87.50 81 ASP A CA 1
ATOM 650 C C . ASP A 1 81 ? 10.898 3.567 -16.617 1.00 87.50 81 ASP A C 1
ATOM 652 O O . ASP A 1 81 ? 11.797 3.432 -17.448 1.00 87.50 81 ASP A O 1
ATOM 656 N N . LEU A 1 82 ? 9.613 3.580 -16.986 1.00 87.62 82 LEU A N 1
ATOM 657 C CA . LEU A 1 82 ? 9.188 3.440 -18.381 1.00 87.62 82 LEU A CA 1
ATOM 658 C C . LEU A 1 82 ? 9.715 4.582 -19.254 1.00 87.62 82 LEU A C 1
ATOM 660 O O . LEU A 1 82 ? 10.204 4.342 -20.361 1.00 87.62 82 LEU A O 1
ATOM 664 N N . ARG A 1 83 ? 9.660 5.828 -18.766 1.00 88.81 83 ARG A N 1
ATOM 665 C CA . ARG A 1 83 ? 10.203 6.987 -19.489 1.00 88.81 83 ARG A CA 1
ATOM 666 C C . ARG A 1 83 ? 11.714 6.867 -19.662 1.00 88.81 83 ARG A C 1
ATOM 668 O O . ARG A 1 83 ? 12.220 7.131 -20.753 1.00 88.81 83 ARG A O 1
ATOM 675 N N . ARG A 1 84 ? 12.430 6.448 -18.618 1.00 89.81 84 ARG A N 1
ATOM 676 C CA . ARG A 1 84 ? 13.879 6.231 -18.656 1.00 89.81 84 ARG A CA 1
ATOM 677 C C . ARG A 1 84 ? 14.247 5.112 -19.622 1.00 89.81 84 ARG A C 1
ATOM 679 O O . ARG A 1 84 ? 15.138 5.303 -20.444 1.00 89.81 84 ARG A O 1
ATOM 686 N N . ASN A 1 85 ? 13.535 3.991 -19.574 1.00 87.81 85 ASN A N 1
ATOM 687 C CA . ASN A 1 85 ? 13.764 2.862 -20.466 1.00 87.81 85 ASN A CA 1
ATOM 688 C C . ASN A 1 85 ? 13.501 3.245 -21.930 1.00 87.81 85 ASN A C 1
ATOM 690 O O . ASN A 1 85 ? 14.299 2.940 -22.812 1.00 87.81 85 ASN A O 1
ATOM 694 N N . ARG A 1 86 ? 12.434 4.011 -22.191 1.00 87.38 86 ARG A N 1
ATOM 695 C CA . ARG A 1 86 ? 12.130 4.536 -23.529 1.00 87.38 86 ARG A CA 1
ATOM 696 C C . ARG A 1 86 ? 13.201 5.500 -24.046 1.00 87.38 86 ARG A C 1
ATOM 698 O O . ARG A 1 86 ? 13.541 5.464 -25.222 1.00 87.38 86 ARG A O 1
ATOM 705 N N . LEU A 1 87 ? 13.744 6.365 -23.191 1.00 87.44 87 LEU A N 1
ATOM 706 C CA . LEU A 1 87 ? 14.866 7.228 -23.573 1.00 87.44 87 LEU A CA 1
ATOM 707 C C . LEU A 1 87 ? 16.118 6.402 -23.876 1.00 87.44 87 LEU A C 1
ATOM 709 O O . LEU A 1 87 ? 16.779 6.637 -24.885 1.00 87.44 87 LEU A O 1
ATOM 713 N N . MET A 1 88 ? 16.418 5.410 -23.038 1.00 90.06 88 MET A N 1
ATOM 714 C CA . MET A 1 88 ? 17.580 4.547 -23.219 1.00 90.06 88 MET A CA 1
ATOM 715 C C . MET A 1 88 ? 17.487 3.726 -24.512 1.00 90.06 88 MET A C 1
ATOM 717 O O . MET A 1 88 ? 18.482 3.605 -25.224 1.00 90.06 88 MET A O 1
ATOM 721 N N . SER A 1 89 ? 16.297 3.227 -24.864 1.00 87.81 89 SER A N 1
ATOM 722 C CA . SER A 1 89 ? 16.089 2.483 -26.109 1.00 87.81 89 SER A CA 1
ATOM 723 C C . SER A 1 89 ? 16.255 3.359 -27.353 1.00 87.81 89 SER A C 1
ATOM 725 O O . SER A 1 89 ? 16.888 2.923 -28.314 1.00 87.81 89 SER A O 1
ATOM 727 N N . TYR A 1 90 ? 15.783 4.612 -27.334 1.00 89.38 90 TYR A N 1
ATOM 728 C CA . TYR A 1 90 ? 16.043 5.556 -28.427 1.00 89.38 90 TYR A CA 1
ATOM 729 C C . TYR A 1 90 ? 17.530 5.895 -28.571 1.00 89.38 90 TYR A C 1
ATOM 731 O O . TYR A 1 90 ? 18.027 5.966 -29.694 1.00 89.38 90 TYR A O 1
ATOM 739 N N . VAL A 1 91 ? 18.255 6.060 -27.460 1.00 92.44 91 VAL A N 1
ATOM 740 C CA . VAL A 1 91 ? 19.710 6.284 -27.488 1.00 92.44 91 VAL A CA 1
ATOM 741 C C . VAL A 1 91 ? 20.430 5.082 -28.097 1.00 92.44 91 VAL A C 1
ATOM 743 O O . VAL A 1 91 ? 21.244 5.257 -29.001 1.00 92.44 91 VAL A O 1
ATOM 746 N N . LEU A 1 92 ? 20.096 3.865 -27.663 1.00 90.94 92 LEU A N 1
ATOM 747 C CA . LEU A 1 92 ? 20.659 2.628 -28.213 1.00 90.94 92 LEU A CA 1
ATOM 748 C C . LEU A 1 92 ? 20.393 2.489 -29.716 1.00 90.94 92 LEU A C 1
ATOM 750 O O . LEU A 1 92 ? 21.313 2.175 -30.469 1.00 90.94 92 LEU A O 1
ATOM 754 N N . LEU A 1 93 ? 19.169 2.779 -30.166 1.00 91.38 93 LEU A N 1
ATOM 755 C CA . LEU A 1 93 ? 18.827 2.794 -31.591 1.00 91.38 93 LEU A CA 1
ATOM 756 C C . LEU A 1 93 ? 19.642 3.833 -32.368 1.00 91.38 93 LEU A C 1
ATOM 758 O O . LEU A 1 93 ? 20.138 3.527 -33.450 1.00 91.38 93 LEU A O 1
ATOM 762 N N . GLY A 1 94 ? 19.817 5.036 -31.816 1.00 90.62 94 GLY A N 1
ATOM 763 C CA . GLY A 1 94 ? 20.630 6.084 -32.433 1.00 90.62 94 GLY A CA 1
ATOM 764 C C . GLY A 1 94 ? 22.094 5.671 -32.589 1.00 90.62 94 GLY A C 1
ATOM 765 O O . GLY A 1 94 ? 22.664 5.817 -33.669 1.00 90.62 94 GLY A O 1
ATOM 766 N N . VAL A 1 95 ? 22.686 5.095 -31.539 1.00 91.94 95 VAL A N 1
ATOM 767 C CA . VAL A 1 95 ? 24.068 4.587 -31.564 1.00 91.94 95 VAL A CA 1
ATOM 768 C C . VAL A 1 95 ? 24.218 3.449 -32.574 1.00 91.94 95 VAL A C 1
ATOM 770 O O . VAL A 1 95 ? 25.172 3.446 -33.351 1.00 91.94 95 VAL A O 1
ATOM 773 N N . ALA A 1 96 ? 23.268 2.512 -32.617 1.00 90.38 96 ALA A N 1
ATOM 774 C CA . ALA A 1 96 ? 23.282 1.421 -33.587 1.00 90.38 96 ALA A CA 1
ATOM 775 C C . ALA A 1 96 ? 23.190 1.939 -35.033 1.00 90.38 96 ALA A C 1
ATOM 777 O O . ALA A 1 96 ? 23.979 1.529 -35.885 1.00 90.38 96 ALA A O 1
ATOM 778 N N . ALA A 1 97 ? 22.281 2.881 -35.306 1.00 90.62 97 ALA A N 1
ATOM 779 C CA . ALA A 1 97 ? 22.128 3.488 -36.628 1.00 90.62 97 ALA A CA 1
ATOM 780 C C . ALA A 1 97 ? 23.396 4.239 -37.067 1.00 90.62 97 ALA A C 1
ATOM 782 O O . ALA A 1 97 ? 23.857 4.065 -38.195 1.00 90.62 97 ALA A O 1
ATOM 783 N N . LEU A 1 98 ? 24.003 5.016 -36.165 1.00 91.25 98 LEU A N 1
ATOM 784 C CA . LEU A 1 98 ? 25.292 5.671 -36.402 1.00 91.25 98 LEU A CA 1
ATOM 785 C C . LEU A 1 98 ? 26.395 4.656 -36.716 1.00 91.25 98 LEU A C 1
ATOM 787 O O . LEU A 1 98 ? 27.143 4.853 -37.671 1.00 91.25 98 LEU A O 1
ATOM 791 N N . GLY A 1 99 ? 26.469 3.549 -35.972 1.00 89.50 99 GLY A N 1
ATOM 792 C CA . GLY A 1 99 ? 27.435 2.480 -36.230 1.00 89.50 99 GLY A CA 1
ATOM 793 C C . GLY A 1 99 ? 27.296 1.887 -37.635 1.00 89.50 99 GLY A C 1
ATOM 794 O O . GLY A 1 99 ? 28.293 1.725 -38.342 1.00 89.50 99 GLY A O 1
ATOM 795 N N . VAL A 1 100 ? 26.063 1.633 -38.082 1.00 91.31 100 VAL A N 1
ATOM 796 C CA . VAL A 1 100 ? 25.790 1.132 -39.440 1.00 91.31 100 VAL A CA 1
ATOM 797 C C . VAL A 1 100 ? 26.197 2.153 -40.504 1.00 91.31 100 VAL A C 1
ATOM 799 O O . VAL A 1 100 ? 26.853 1.787 -41.479 1.00 91.31 100 VAL A O 1
ATOM 802 N N . LEU A 1 101 ? 25.869 3.433 -40.312 1.00 91.38 101 LEU A N 1
ATOM 803 C CA . LEU A 1 101 ? 26.237 4.502 -41.248 1.00 91.38 101 LEU A CA 1
ATOM 804 C C . LEU A 1 101 ? 27.755 4.661 -41.378 1.00 91.38 101 LEU A C 1
ATOM 806 O O . LEU A 1 101 ? 28.269 4.763 -42.492 1.00 91.38 101 LEU A O 1
ATOM 810 N N . VAL A 1 102 ? 28.479 4.631 -40.256 1.00 91.88 102 VAL A N 1
ATOM 811 C CA . VAL A 1 102 ? 29.949 4.675 -40.245 1.00 91.88 102 VAL A CA 1
ATOM 812 C C . VAL A 1 102 ? 30.522 3.476 -40.999 1.00 91.88 102 VAL A C 1
ATOM 814 O O . VAL A 1 102 ? 31.398 3.643 -41.846 1.00 91.88 102 VAL A O 1
ATOM 817 N N . SER A 1 103 ? 29.984 2.280 -40.752 1.00 88.75 103 SER A N 1
ATOM 818 C CA . SER A 1 103 ? 30.405 1.050 -41.433 1.00 88.75 103 SER A CA 1
ATOM 819 C C . SER A 1 103 ? 30.221 1.155 -42.950 1.00 88.75 103 SER A C 1
ATOM 821 O O . SER A 1 103 ? 31.151 0.891 -43.709 1.00 88.75 103 SER A O 1
ATOM 823 N N . ALA A 1 104 ? 29.049 1.609 -43.402 1.00 89.00 104 ALA A N 1
ATOM 824 C CA . ALA A 1 104 ? 28.758 1.800 -44.822 1.00 89.00 104 ALA A CA 1
ATOM 825 C C . ALA A 1 104 ? 29.675 2.852 -45.469 1.00 89.00 104 ALA A C 1
ATOM 827 O O . ALA A 1 104 ? 30.152 2.647 -46.586 1.00 89.00 104 ALA A O 1
ATOM 828 N N . GLY A 1 105 ? 29.970 3.946 -44.760 1.00 85.81 105 GLY A N 1
ATOM 829 C CA . GLY A 1 105 ? 30.912 4.967 -45.216 1.00 85.81 105 GLY A CA 1
ATOM 830 C C . GLY A 1 105 ? 32.320 4.410 -45.433 1.00 85.81 105 GLY A C 1
ATOM 831 O O . GLY A 1 105 ? 32.919 4.657 -46.478 1.00 85.81 105 GLY A O 1
ATOM 832 N N . ILE A 1 106 ? 32.823 3.605 -44.491 1.00 89.94 106 ILE A N 1
ATOM 833 C CA . ILE A 1 106 ? 34.136 2.951 -44.610 1.00 89.94 106 ILE A CA 1
ATOM 834 C C . ILE A 1 106 ? 34.156 1.977 -45.796 1.00 89.94 106 ILE A C 1
ATOM 836 O O . ILE A 1 106 ? 35.106 1.984 -46.576 1.00 89.94 106 ILE A O 1
ATOM 840 N N . LEU A 1 107 ? 33.111 1.166 -45.994 1.00 88.75 107 LEU A N 1
ATOM 841 C CA . LEU A 1 107 ? 33.043 0.304 -47.180 1.00 88.75 107 LEU A CA 1
ATOM 842 C C . LEU A 1 107 ? 33.039 1.123 -48.478 1.00 88.75 107 LEU A C 1
ATOM 844 O O . LEU A 1 107 ? 33.734 0.765 -49.428 1.00 88.75 107 LEU A O 1
ATOM 848 N N . GLY A 1 108 ? 32.293 2.229 -48.517 1.00 87.06 108 GLY A N 1
ATOM 849 C CA . GLY A 1 108 ? 32.233 3.116 -49.678 1.00 87.06 108 GLY A CA 1
ATOM 850 C C . GLY A 1 108 ? 33.590 3.724 -50.035 1.00 87.06 108 GLY A C 1
ATOM 851 O O . GLY A 1 108 ? 33.972 3.727 -51.207 1.00 87.06 108 GLY A O 1
ATOM 852 N N . THR A 1 109 ? 34.357 4.184 -49.040 1.00 88.69 109 THR A N 1
ATOM 853 C CA . THR A 1 109 ? 35.705 4.722 -49.282 1.00 88.69 109 THR A CA 1
ATOM 854 C C . THR A 1 109 ? 36.656 3.641 -49.791 1.00 88.69 109 THR A C 1
ATOM 856 O O . THR A 1 109 ? 37.375 3.881 -50.763 1.00 88.69 109 THR A O 1
ATOM 859 N N . VAL A 1 110 ? 36.611 2.433 -49.220 1.00 88.06 110 VAL A N 1
ATOM 860 C CA . VAL A 1 110 ? 37.412 1.283 -49.676 1.00 88.06 110 VAL A CA 1
ATOM 861 C C . VAL A 1 110 ? 37.066 0.896 -51.118 1.00 88.06 110 VAL A C 1
ATOM 863 O O . VAL A 1 110 ? 37.966 0.719 -51.941 1.00 88.06 110 VAL A O 1
ATOM 866 N N . LEU A 1 111 ? 35.777 0.824 -51.460 1.00 85.00 111 LEU A N 1
ATOM 867 C CA . LEU A 1 111 ? 35.309 0.527 -52.818 1.00 85.00 111 LEU A CA 1
ATOM 868 C C . LEU A 1 111 ? 35.771 1.584 -53.829 1.00 85.00 111 LEU A C 1
ATOM 870 O O . LEU A 1 111 ? 36.237 1.228 -54.914 1.00 85.00 111 LEU A O 1
ATOM 874 N N . SER A 1 112 ? 35.686 2.869 -53.476 1.00 83.25 112 SER A N 1
ATOM 875 C CA . SER A 1 112 ? 36.139 3.966 -54.339 1.00 83.25 112 SER A CA 1
ATOM 876 C C . SER A 1 112 ? 37.652 3.930 -54.565 1.00 83.25 112 SER A C 1
ATOM 878 O O . SER A 1 112 ? 38.111 4.130 -55.691 1.00 83.25 112 SER A O 1
ATOM 880 N N . LEU A 1 113 ? 38.431 3.657 -53.514 1.00 87.00 113 LEU A N 1
ATOM 881 C CA . LEU A 1 113 ? 39.884 3.498 -53.608 1.00 87.00 113 LEU A CA 1
ATOM 882 C C . LEU A 1 113 ? 40.256 2.300 -54.489 1.00 87.00 113 LEU A C 1
ATOM 884 O O . LEU A 1 113 ? 41.156 2.409 -55.318 1.00 87.00 113 LEU A O 1
ATOM 888 N N . SER A 1 114 ? 39.531 1.186 -54.358 1.00 83.88 114 SER A N 1
ATOM 889 C CA . SER A 1 114 ? 39.742 -0.014 -55.173 1.00 83.88 114 SER A CA 1
ATOM 890 C C . SER A 1 114 ? 39.443 0.216 -56.659 1.00 83.88 114 SER A C 1
ATOM 892 O O . SER A 1 114 ? 40.206 -0.236 -57.511 1.00 83.88 114 SER A O 1
ATOM 894 N N . HIS A 1 115 ? 38.384 0.954 -57.000 1.00 77.38 115 HIS A N 1
ATOM 895 C CA . HIS A 1 115 ? 38.104 1.303 -58.398 1.00 77.38 115 HIS A CA 1
ATOM 896 C C . HIS A 1 115 ? 39.154 2.263 -58.966 1.00 77.38 115 HIS A C 1
ATOM 898 O O . HIS A 1 115 ? 39.607 2.090 -60.098 1.00 77.38 115 HIS A O 1
ATOM 904 N N . GLY A 1 116 ? 39.574 3.256 -58.175 1.00 75.19 116 GLY A N 1
ATOM 905 C CA . GLY A 1 116 ? 40.625 4.194 -58.566 1.00 75.19 116 GLY A CA 1
ATOM 906 C C . GLY A 1 116 ? 41.970 3.506 -58.811 1.00 75.19 116 GLY A C 1
ATOM 907 O O . GLY A 1 116 ? 42.652 3.833 -59.783 1.00 75.19 116 GLY A O 1
ATOM 908 N N . SER A 1 117 ? 42.328 2.520 -57.981 1.00 74.12 117 SER A N 1
ATOM 909 C CA . SER A 1 117 ? 43.558 1.742 -58.151 1.00 74.12 117 SER A CA 1
ATOM 910 C C . SER A 1 117 ? 43.498 0.792 -59.351 1.00 74.12 117 SER A C 1
ATOM 912 O O . SER A 1 117 ? 44.478 0.668 -60.080 1.00 74.12 117 SER A O 1
ATOM 914 N N . ALA A 1 118 ? 42.350 0.172 -59.632 1.00 72.19 118 ALA A N 1
ATOM 915 C CA . ALA A 1 118 ? 42.173 -0.646 -60.833 1.00 72.19 118 ALA A CA 1
ATOM 916 C C . ALA A 1 118 ? 42.235 0.200 -62.124 1.00 72.19 118 ALA A C 1
ATOM 918 O O . ALA A 1 118 ? 42.848 -0.196 -63.121 1.00 72.19 118 ALA A O 1
ATOM 919 N N . ALA A 1 119 ? 41.653 1.402 -62.104 1.00 70.56 119 ALA A N 1
ATOM 920 C CA . ALA A 1 119 ? 41.708 2.342 -63.222 1.00 70.56 119 ALA A CA 1
ATOM 921 C C . ALA A 1 119 ? 43.122 2.908 -63.452 1.00 70.56 119 ALA A C 1
ATOM 923 O O . ALA A 1 119 ? 43.522 3.143 -64.593 1.00 70.56 119 ALA A O 1
ATOM 924 N N . SER A 1 120 ? 43.907 3.122 -62.393 1.00 66.31 120 SER A N 1
ATOM 925 C CA . SER A 1 120 ? 45.304 3.537 -62.541 1.00 66.31 120 SER A CA 1
ATOM 926 C C . SER A 1 120 ? 46.189 2.384 -63.019 1.00 66.31 120 SER A C 1
ATOM 928 O O . SER A 1 120 ? 47.003 2.590 -63.917 1.00 66.31 120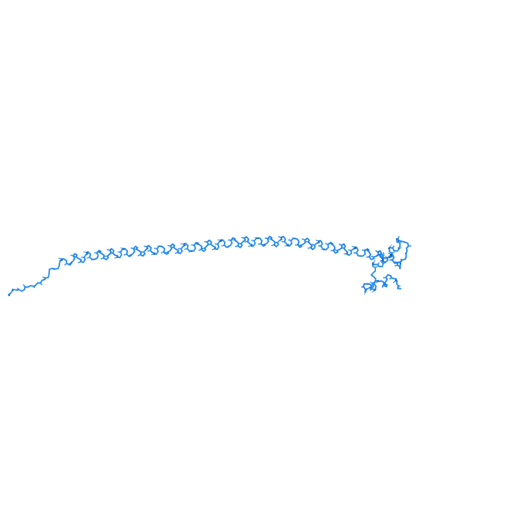 SER A O 1
ATOM 930 N N . ALA A 1 121 ? 45.979 1.164 -62.517 1.00 67.00 121 ALA A N 1
ATOM 931 C CA . ALA A 1 121 ? 46.701 -0.029 -62.957 1.00 67.00 121 ALA A CA 1
ATOM 932 C C . ALA A 1 121 ? 46.485 -0.326 -64.452 1.00 67.00 121 ALA A C 1
ATOM 934 O O . ALA A 1 121 ? 47.444 -0.590 -65.174 1.00 67.00 121 ALA A O 1
ATOM 935 N N . THR A 1 122 ? 45.248 -0.208 -64.943 1.00 72.94 122 THR A N 1
ATOM 936 C CA . THR A 1 122 ? 44.924 -0.381 -66.373 1.00 72.94 122 THR A CA 1
ATOM 937 C C . THR A 1 122 ? 45.556 0.698 -67.253 1.00 72.94 122 THR A C 1
ATOM 939 O O . THR A 1 122 ? 46.078 0.384 -68.321 1.00 72.94 122 THR A O 1
ATOM 942 N N . ARG A 1 123 ? 45.601 1.959 -66.799 1.00 65.44 123 ARG A N 1
ATOM 943 C CA . ARG A 1 123 ? 46.315 3.036 -67.511 1.00 65.44 123 ARG A CA 1
ATOM 944 C C . ARG A 1 123 ? 47.824 2.813 -67.559 1.00 65.44 123 ARG A C 1
ATOM 946 O O . ARG A 1 123 ? 48.434 3.086 -68.588 1.00 65.44 123 ARG A O 1
ATOM 953 N N . ILE A 1 124 ? 48.420 2.322 -66.472 1.00 70.25 124 ILE A N 1
ATOM 954 C CA . ILE A 1 124 ? 49.852 1.999 -66.426 1.00 70.25 124 ILE A CA 1
ATOM 955 C C . ILE A 1 124 ? 50.157 0.835 -67.372 1.00 70.25 124 ILE A C 1
ATOM 957 O O . ILE A 1 124 ? 51.106 0.933 -68.142 1.00 70.25 124 ILE A O 1
ATOM 961 N N . ALA A 1 125 ? 49.332 -0.217 -67.382 1.00 70.75 125 ALA A N 1
ATOM 962 C CA . ALA A 1 125 ? 49.476 -1.338 -68.311 1.00 70.75 125 ALA A CA 1
ATOM 963 C C . ALA A 1 125 ? 49.375 -0.887 -69.780 1.00 70.75 125 ALA A C 1
ATOM 965 O O . ALA A 1 125 ? 50.254 -1.210 -70.576 1.00 70.75 125 ALA A O 1
ATOM 966 N N . ALA A 1 126 ? 48.384 -0.054 -70.116 1.00 69.69 126 ALA A N 1
ATOM 967 C CA . ALA A 1 126 ? 48.232 0.500 -71.463 1.00 69.69 126 ALA A CA 1
ATOM 968 C C . ALA A 1 126 ? 49.410 1.408 -71.874 1.00 69.69 126 ALA A C 1
ATOM 970 O O . ALA A 1 126 ? 49.849 1.381 -73.023 1.00 69.69 126 ALA A O 1
ATOM 971 N N . ALA A 1 127 ? 49.962 2.199 -70.946 1.00 70.12 127 ALA A N 1
ATOM 972 C CA . ALA A 1 127 ? 51.153 3.011 -71.205 1.00 70.12 127 ALA A CA 1
ATOM 973 C C . ALA A 1 127 ? 52.405 2.145 -71.441 1.00 70.12 127 ALA A C 1
ATOM 975 O O . ALA A 1 127 ? 53.242 2.479 -72.281 1.00 70.12 127 ALA A O 1
ATOM 976 N N . LEU A 1 128 ? 52.523 1.022 -70.729 1.00 69.25 128 LEU A N 1
ATOM 977 C CA . LEU A 1 128 ? 53.616 0.062 -70.884 1.00 69.25 128 LEU A CA 1
ATOM 978 C C . LEU A 1 128 ? 53.532 -0.681 -72.224 1.00 69.25 128 LEU A C 1
ATOM 980 O O . LEU A 1 128 ? 54.550 -0.817 -72.901 1.00 69.25 128 LEU A O 1
ATOM 984 N N . GLU A 1 129 ? 52.331 -1.079 -72.653 1.00 72.44 129 GLU A N 1
ATOM 985 C CA . GLU A 1 129 ? 52.097 -1.655 -73.985 1.00 72.44 129 GLU A CA 1
ATOM 986 C C . GLU A 1 129 ? 52.407 -0.653 -75.104 1.00 72.44 129 GLU A C 1
ATOM 988 O O . GLU A 1 129 ? 53.120 -0.994 -76.048 1.00 72.44 129 GLU A O 1
ATOM 993 N N . ALA A 1 130 ? 51.980 0.609 -74.974 1.00 64.50 130 ALA A N 1
ATOM 994 C CA . ALA A 1 130 ? 52.303 1.654 -75.947 1.00 64.50 130 ALA A CA 1
ATOM 995 C C . ALA A 1 130 ? 53.821 1.913 -76.059 1.00 64.50 130 ALA A C 1
ATOM 997 O O . ALA A 1 130 ? 54.333 2.139 -77.158 1.00 64.50 130 ALA A O 1
ATOM 998 N N . CYS A 1 131 ? 54.563 1.840 -74.948 1.00 63.34 131 CYS A N 1
ATOM 999 C CA . CYS A 1 131 ? 56.028 1.913 -74.957 1.00 63.34 131 CYS A CA 1
ATOM 1000 C C . CYS A 1 131 ? 56.677 0.661 -75.571 1.00 63.34 131 CYS A C 1
ATOM 1002 O O . CYS A 1 131 ? 57.608 0.787 -76.367 1.00 63.34 131 CYS A O 1
ATOM 1004 N N . GLY A 1 132 ? 56.175 -0.537 -75.260 1.00 58.81 132 GLY A N 1
ATOM 1005 C CA . GLY A 1 132 ? 56.668 -1.795 -75.828 1.00 58.81 132 GLY A CA 1
ATOM 1006 C C . GLY A 1 132 ? 56.462 -1.885 -77.342 1.00 58.81 132 GLY A C 1
ATOM 1007 O O . GLY A 1 132 ? 57.354 -2.315 -78.072 1.00 58.81 132 GLY A O 1
ATOM 1008 N N . GLN A 1 133 ? 55.332 -1.386 -77.841 1.00 56.56 133 GLN A N 1
ATOM 1009 C CA . GLN A 1 133 ? 55.023 -1.356 -79.270 1.00 56.56 133 GLN A CA 1
ATOM 1010 C C . GLN A 1 133 ? 55.876 -0.335 -80.037 1.00 56.56 133 GLN A C 1
ATOM 1012 O O . GLN A 1 133 ? 56.183 -0.540 -81.211 1.00 56.56 133 GLN A O 1
ATOM 1017 N N . ARG A 1 134 ? 56.339 0.725 -79.361 1.00 54.44 134 ARG A N 1
ATOM 1018 C CA . ARG A 1 134 ? 57.301 1.690 -79.911 1.00 54.44 134 ARG A CA 1
ATOM 1019 C C . ARG A 1 134 ? 58.738 1.152 -79.921 1.00 54.44 134 ARG A C 1
ATOM 1021 O O . ARG A 1 134 ? 59.492 1.503 -80.818 1.00 54.44 134 ARG A O 1
ATOM 1028 N N . GLY A 1 135 ? 59.096 0.273 -78.981 1.00 52.84 135 GLY A N 1
ATOM 1029 C CA . GLY A 1 135 ? 60.394 -0.420 -78.954 1.00 52.84 135 GLY A CA 1
ATOM 1030 C C . GLY A 1 135 ? 60.500 -1.598 -79.934 1.00 52.84 135 GLY A C 1
ATOM 1031 O O . GLY A 1 135 ? 61.581 -1.885 -80.440 1.00 52.84 135 GLY A O 1
ATOM 1032 N N . ALA A 1 136 ? 59.385 -2.257 -80.262 1.00 50.41 136 ALA A N 1
ATOM 1033 C CA . ALA A 1 136 ? 59.360 -3.363 -81.225 1.00 50.41 136 ALA A CA 1
ATOM 1034 C C . ALA A 1 136 ? 59.455 -2.917 -82.700 1.00 50.41 136 ALA A C 1
ATOM 1036 O O . ALA A 1 136 ? 59.708 -3.747 -83.570 1.00 50.41 136 ALA A O 1
ATOM 1037 N N . ALA A 1 137 ? 59.280 -1.624 -82.993 1.00 51.69 137 ALA A N 1
ATOM 1038 C CA . ALA A 1 137 ? 59.425 -1.078 -84.344 1.00 51.69 137 ALA A CA 1
ATOM 1039 C C . ALA A 1 137 ? 60.884 -0.768 -84.737 1.00 51.69 137 ALA A C 1
ATOM 1041 O O . ALA A 1 137 ? 61.132 -0.485 -85.906 1.00 51.69 137 ALA A O 1
ATOM 1042 N N . ASP A 1 138 ? 61.840 -0.848 -83.802 1.00 51.38 138 ASP A N 1
ATOM 1043 C CA . ASP A 1 138 ? 63.233 -0.422 -84.023 1.00 51.38 138 ASP A CA 1
ATOM 1044 C C . ASP A 1 138 ? 64.262 -1.542 -83.775 1.00 51.38 138 ASP A C 1
ATOM 1046 O O . ASP A 1 138 ? 65.378 -1.321 -83.310 1.00 51.38 138 ASP A O 1
ATOM 1050 N N . THR A 1 139 ? 63.890 -2.792 -84.079 1.00 51.31 139 THR A N 1
ATOM 1051 C CA . THR A 1 139 ? 64.849 -3.909 -84.153 1.00 51.31 139 THR A CA 1
ATOM 1052 C C . THR A 1 139 ? 65.182 -4.231 -85.614 1.00 51.31 139 THR A C 1
ATOM 1054 O O . THR A 1 139 ? 64.451 -4.995 -86.252 1.00 51.31 139 THR A O 1
ATOM 1057 N N . PRO A 1 140 ? 66.299 -3.730 -86.179 1.00 45.41 140 PRO A N 1
ATOM 1058 C CA . PRO A 1 140 ? 66.825 -4.283 -87.416 1.00 45.41 140 PRO A CA 1
ATOM 1059 C C . PRO A 1 140 ? 67.462 -5.641 -87.092 1.00 45.41 140 PRO A C 1
ATOM 1061 O O . PRO A 1 140 ? 68.519 -5.734 -86.467 1.00 45.41 140 PRO A O 1
ATOM 1064 N N . ARG A 1 141 ? 66.794 -6.725 -87.502 1.00 46.69 141 ARG A N 1
ATOM 1065 C CA . ARG A 1 141 ? 67.388 -8.067 -87.534 1.00 46.69 141 ARG A CA 1
ATOM 1066 C C . ARG A 1 141 ? 68.594 -8.043 -88.472 1.00 46.69 141 ARG A C 1
ATOM 1068 O O . ARG A 1 141 ? 68.447 -7.840 -89.674 1.00 46.69 141 ARG A O 1
ATOM 1075 N N . GLY A 1 142 ? 69.777 -8.241 -87.905 1.00 46.62 142 GLY A N 1
ATOM 1076 C CA . GLY A 1 142 ? 71.007 -8.421 -88.658 1.00 46.62 142 GLY A CA 1
ATOM 1077 C C . GLY A 1 142 ? 71.107 -9.786 -89.347 1.00 46.62 142 GLY A C 1
ATOM 1078 O O . GLY A 1 142 ? 70.543 -10.778 -88.888 1.00 46.62 142 GLY A O 1
ATOM 1079 N N . PHE A 1 143 ? 71.955 -9.773 -90.379 1.00 46.88 143 PHE A N 1
ATOM 1080 C CA . PHE A 1 143 ? 72.721 -10.859 -91.002 1.00 46.88 143 PHE A CA 1
ATOM 1081 C C . PHE A 1 143 ? 72.142 -11.655 -92.185 1.00 46.88 143 PHE A C 1
ATOM 1083 O O . PHE A 1 143 ? 71.340 -12.571 -92.039 1.00 46.88 143 PHE A O 1
ATOM 1090 N N . GLY A 1 144 ? 72.742 -11.384 -93.355 1.00 36.56 144 GLY A N 1
ATOM 1091 C CA . GLY A 1 144 ? 72.800 -12.246 -94.535 1.00 36.56 144 GLY A CA 1
ATOM 1092 C C . GLY A 1 144 ? 74.089 -12.005 -95.348 1.00 36.56 144 GLY A C 1
ATOM 1093 O O . GLY A 1 144 ? 74.108 -11.136 -96.205 1.00 36.56 144 GLY A O 1
ATOM 1094 N N . ILE A 1 145 ? 75.152 -12.744 -94.997 1.00 42.97 145 ILE A N 1
ATOM 1095 C CA . ILE A 1 145 ? 76.183 -13.423 -95.827 1.00 42.97 145 ILE A CA 1
ATOM 1096 C C . ILE A 1 145 ? 76.714 -12.733 -97.110 1.00 42.97 145 ILE A C 1
ATOM 1098 O O . ILE A 1 145 ? 75.973 -12.527 -98.066 1.00 42.97 145 ILE A O 1
ATOM 1102 N N . GLY A 1 146 ? 78.047 -12.596 -97.220 1.00 45.66 146 GLY A N 1
ATOM 1103 C CA . GLY A 1 146 ? 78.718 -12.415 -98.515 1.00 45.66 146 GLY A CA 1
ATOM 1104 C C . GLY A 1 146 ? 80.256 -12.391 -98.489 1.00 45.66 146 GLY A C 1
ATOM 1105 O O . GLY A 1 146 ? 80.818 -11.334 -98.242 1.00 45.66 146 GLY A O 1
ATOM 1106 N N . ARG A 1 147 ? 80.853 -13.534 -98.879 1.00 39.69 147 ARG A N 1
ATOM 1107 C CA . ARG A 1 147 ? 82.241 -13.806 -99.337 1.00 39.69 147 ARG A CA 1
ATOM 1108 C C . ARG A 1 147 ? 83.419 -13.675 -98.369 1.00 39.69 147 ARG A C 1
ATOM 1110 O O . ARG A 1 147 ? 83.710 -12.563 -97.896 1.00 39.69 147 ARG A O 1
#